Protein AF-A0A0M3KGQ4-F1 (afdb_monomer_lite)

Foldseek 3Di:
DVVVVVVVVVVVVVLVVFWDKDDDPPADDPPFDWDPPPHTDTPDDGDIDIDTDDD

InterPro domains:
  IPR001128 Cytochrome P450 [PF00067] (1-48)
  IPR036396 Cytochrome P450 superfamily [G3DSA:1.10.630.10] (1-55)
  IPR036396 Cytochrome P450 superfamily [SSF48264] (1-53)

pLDDT: mean 85.81, std 7.99, range [59.41, 96.19]

Secondary structure (DSSP, 8-state):
-HHHHHHHHHHHHHHHHHEEEEE-TTSPPSSPPEE-SSS-EESS---EEEEEP--

Organism: Anisakis simplex (NCBI:txid6269)

Structure (mmCIF, N/CA/C/O backbone):
data_AF-A0A0M3KGQ4-F1
#
_entry.id   AF-A0A0M3KGQ4-F1
#
loop_
_atom_site.group_PDB
_atom_site.id
_atom_site.type_symbol
_atom_site.label_atom_id
_atom_site.label_alt_id
_atom_site.label_comp_id
_atom_site.label_asym_id
_atom_site.label_entity_id
_atom_site.label_seq_id
_atom_site.pdbx_PDB_ins_code
_a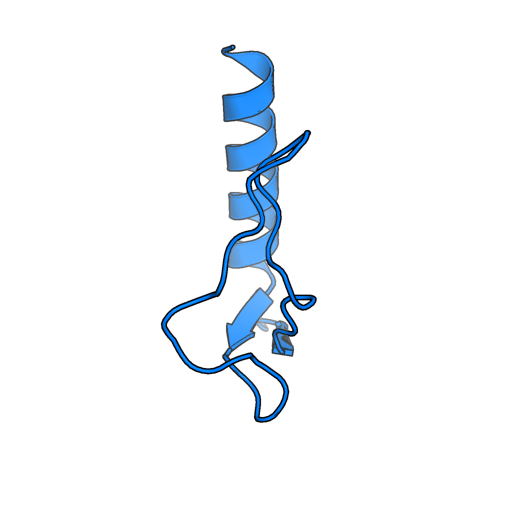tom_site.Cartn_x
_atom_site.Cartn_y
_atom_site.Cartn_z
_atom_site.occupancy
_atom_site.B_iso_or_equiv
_atom_site.auth_seq_id
_atom_site.auth_comp_id
_atom_site.auth_asym_id
_atom_site.auth_atom_id
_atom_site.pdbx_PDB_model_num
ATOM 1 N N . MET A 1 1 ? 17.267 8.422 3.765 1.00 63.78 1 MET A N 1
ATOM 2 C CA . MET A 1 1 ? 16.271 7.368 4.086 1.00 63.78 1 MET A CA 1
ATOM 3 C C . MET A 1 1 ? 15.251 7.752 5.165 1.00 63.78 1 MET A C 1
ATOM 5 O O . MET A 1 1 ? 14.083 7.445 4.980 1.00 63.78 1 MET A O 1
ATOM 9 N N . ARG A 1 2 ? 15.631 8.420 6.269 1.00 90.56 2 ARG A N 1
ATOM 10 C CA . ARG A 1 2 ? 14.695 8.752 7.374 1.00 90.56 2 ARG A CA 1
ATOM 11 C C . ARG A 1 2 ? 13.535 9.672 6.966 1.00 90.56 2 ARG A C 1
ATOM 13 O O . ARG A 1 2 ? 12.426 9.499 7.452 1.00 90.56 2 ARG A O 1
ATOM 20 N N . PHE A 1 3 ? 13.795 10.603 6.048 1.00 93.94 3 PHE A N 1
ATOM 21 C CA . PHE A 1 3 ? 12.794 11.545 5.544 1.00 93.94 3 PHE A CA 1
ATOM 22 C C . PHE A 1 3 ? 11.619 10.837 4.851 1.00 93.94 3 PHE A C 1
ATOM 24 O O . PHE A 1 3 ? 10.490 10.955 5.310 1.00 93.94 3 PHE A O 1
ATOM 31 N N . ALA A 1 4 ? 11.891 10.011 3.834 1.00 92.44 4 ALA A N 1
ATOM 32 C CA . ALA A 1 4 ? 10.851 9.285 3.097 1.00 92.44 4 ALA A CA 1
ATOM 33 C C . ALA A 1 4 ? 10.018 8.358 4.002 1.00 92.44 4 ALA A C 1
ATOM 35 O O . ALA A 1 4 ? 8.806 8.257 3.854 1.00 92.44 4 ALA A O 1
ATOM 36 N N . GLN A 1 5 ? 10.650 7.711 4.987 1.00 94.38 5 GLN A N 1
ATOM 37 C CA . GLN A 1 5 ? 9.935 6.875 5.955 1.00 94.38 5 GLN A CA 1
ATOM 38 C C . GLN A 1 5 ? 8.996 7.694 6.849 1.00 94.38 5 GLN A C 1
ATOM 40 O O . GLN A 1 5 ? 7.887 7.248 7.140 1.00 94.38 5 GLN A O 1
ATOM 45 N N . LEU A 1 6 ? 9.430 8.876 7.294 1.00 96.19 6 LEU A N 1
ATOM 46 C CA . LEU A 1 6 ? 8.604 9.779 8.091 1.00 96.19 6 LEU A CA 1
ATOM 47 C C . LEU A 1 6 ? 7.434 10.325 7.267 1.00 96.19 6 LEU A C 1
ATOM 49 O O . LEU A 1 6 ? 6.299 10.296 7.739 1.00 96.19 6 LEU A O 1
ATOM 53 N N . GLU A 1 7 ? 7.694 10.745 6.031 1.00 96.00 7 GLU A N 1
ATOM 54 C CA . GLU A 1 7 ? 6.674 11.240 5.107 1.00 96.00 7 GLU A CA 1
ATOM 55 C C . GLU A 1 7 ? 5.611 10.171 4.818 1.00 96.00 7 GLU A C 1
ATOM 57 O O . GLU A 1 7 ? 4.419 10.425 4.993 1.00 96.00 7 GLU A O 1
ATOM 62 N N . MET A 1 8 ? 6.026 8.940 4.492 1.00 95.00 8 MET A N 1
ATOM 63 C CA . MET A 1 8 ? 5.104 7.819 4.277 1.00 95.00 8 MET A CA 1
ATOM 64 C C . MET A 1 8 ? 4.261 7.525 5.520 1.00 95.00 8 MET A C 1
ATOM 66 O O . MET A 1 8 ? 3.051 7.336 5.413 1.00 95.00 8 MET A O 1
ATOM 70 N N . ARG A 1 9 ? 4.868 7.508 6.714 1.00 94.94 9 ARG A N 1
ATOM 71 C CA . ARG A 1 9 ? 4.140 7.265 7.971 1.00 94.94 9 ARG A CA 1
ATOM 72 C C . ARG A 1 9 ? 3.116 8.359 8.254 1.00 94.94 9 ARG A C 1
ATOM 74 O O . ARG A 1 9 ? 1.989 8.042 8.629 1.00 94.94 9 ARG A O 1
ATOM 81 N N . LEU A 1 10 ? 3.484 9.623 8.053 1.00 95.88 10 LEU A N 1
ATOM 82 C CA . LEU A 1 10 ? 2.587 10.760 8.249 1.00 95.88 10 LEU A CA 1
ATOM 83 C C . LEU A 1 10 ? 1.420 10.728 7.251 1.00 95.88 10 LEU A C 1
ATOM 8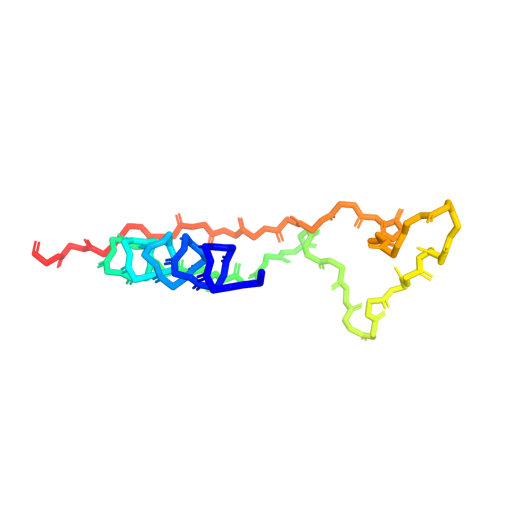5 O O . LEU A 1 10 ? 0.266 10.912 7.643 1.00 95.88 10 LEU A O 1
ATOM 89 N N . ALA A 1 11 ? 1.705 10.441 5.977 1.00 94.00 11 ALA A N 1
ATOM 90 C CA . ALA A 1 11 ? 0.694 10.307 4.934 1.00 94.00 11 ALA A CA 1
ATOM 91 C C . ALA A 1 11 ? -0.290 9.169 5.252 1.00 94.00 11 ALA A C 1
ATOM 93 O O . ALA A 1 11 ? -1.503 9.385 5.269 1.00 94.00 11 ALA A O 1
ATOM 94 N N . LEU A 1 12 ? 0.225 7.983 5.594 1.00 93.62 12 LEU A N 1
ATOM 95 C CA . LEU A 1 12 ? -0.589 6.818 5.945 1.00 93.62 12 LEU A CA 1
ATOM 96 C C . LEU A 1 12 ? -1.442 7.065 7.192 1.00 93.62 12 LEU A C 1
ATOM 98 O O . LEU A 1 12 ? -2.631 6.749 7.181 1.00 93.62 12 LEU A O 1
ATOM 102 N N . ALA A 1 13 ? -0.881 7.666 8.243 1.00 94.69 13 ALA A N 1
ATOM 103 C CA . ALA A 1 13 ? -1.626 7.980 9.460 1.00 94.69 13 ALA A CA 1
ATOM 104 C C . ALA A 1 13 ? -2.811 8.918 9.173 1.00 94.69 13 ALA A C 1
ATOM 106 O O . ALA A 1 13 ? -3.931 8.662 9.619 1.00 94.69 13 ALA A O 1
ATOM 107 N N . ASN A 1 14 ? -2.596 9.967 8.374 1.00 93.00 14 ASN A N 1
ATOM 108 C CA . ASN A 1 14 ? -3.651 10.907 7.997 1.00 93.00 14 ASN A CA 1
ATOM 109 C C . ASN A 1 14 ? -4.723 10.268 7.105 1.00 93.00 14 ASN A C 1
ATOM 111 O O . ASN A 1 14 ? -5.918 10.495 7.322 1.00 93.00 14 ASN A O 1
ATOM 115 N N . MET A 1 15 ? -4.311 9.453 6.131 1.00 92.12 15 MET A N 1
ATOM 116 C CA . MET A 1 15 ? -5.228 8.748 5.236 1.00 92.12 15 MET A CA 1
ATOM 117 C C . MET A 1 15 ? -6.079 7.734 6.000 1.00 92.12 15 MET A C 1
ATOM 119 O O . MET A 1 15 ? -7.298 7.769 5.882 1.00 92.12 15 MET A O 1
ATOM 123 N N . LEU A 1 16 ? -5.473 6.886 6.833 1.00 91.50 16 LEU A N 1
ATOM 124 C CA . LEU A 1 16 ? -6.190 5.856 7.592 1.00 91.50 16 LEU A CA 1
ATOM 125 C C . LEU A 1 16 ? -7.065 6.441 8.705 1.00 91.50 16 LEU A C 1
ATOM 127 O O . LEU A 1 16 ? -8.099 5.864 9.039 1.00 91.50 16 LEU A O 1
ATOM 131 N N . LYS A 1 17 ? -6.701 7.596 9.273 1.00 91.69 17 LYS A N 1
ATOM 132 C CA . LYS A 1 17 ? -7.564 8.299 10.232 1.00 91.69 17 LYS A CA 1
ATOM 133 C C . LYS A 1 17 ? -8.887 8.715 9.585 1.00 91.69 17 LYS A C 1
ATOM 135 O O . LYS A 1 17 ? -9.938 8.561 10.195 1.00 91.69 17 LYS A O 1
ATOM 140 N N . ARG A 1 18 ? -8.838 9.225 8.351 1.00 91.38 18 ARG A N 1
ATOM 141 C CA . ARG A 1 18 ? -9.990 9.845 7.673 1.00 91.38 18 ARG A CA 1
ATOM 142 C C . ARG A 1 18 ? -10.715 8.923 6.700 1.00 91.38 18 ARG A C 1
ATOM 144 O O . ARG A 1 18 ? -11.884 9.161 6.418 1.00 91.38 18 ARG A O 1
ATOM 151 N N . PHE A 1 19 ? -10.051 7.896 6.182 1.00 93.00 19 PHE A N 1
ATOM 152 C CA . PHE A 1 19 ? -10.566 7.041 5.119 1.00 93.00 19 PHE A CA 1
ATOM 153 C C . PHE A 1 19 ? -10.318 5.560 5.410 1.00 93.00 19 PHE A C 1
ATOM 155 O O . PHE A 1 19 ? -9.313 5.160 5.996 1.00 93.00 19 PHE A O 1
ATOM 162 N N . LYS A 1 20 ? -11.251 4.724 4.963 1.00 90.12 20 LYS A N 1
ATOM 163 C CA . LYS A 1 20 ? -11.116 3.273 4.861 1.00 90.12 20 LYS A CA 1
ATOM 164 C C . LYS A 1 20 ? -11.011 2.918 3.381 1.00 90.12 20 LYS A C 1
ATOM 166 O O . LYS A 1 20 ? -11.932 3.211 2.625 1.00 90.12 20 LYS A O 1
ATOM 171 N N . PHE A 1 21 ? -9.916 2.283 2.982 1.00 91.00 21 PHE A N 1
ATOM 172 C CA . PHE A 1 21 ? -9.749 1.778 1.621 1.00 91.00 21 PHE A CA 1
ATOM 173 C C . PHE A 1 21 ? -10.333 0.368 1.513 1.00 91.00 21 PHE A C 1
ATOM 175 O O . PHE A 1 21 ? -10.081 -0.471 2.378 1.00 91.00 21 PHE A O 1
ATOM 182 N N . VAL A 1 22 ? -11.130 0.119 0.476 1.00 88.62 22 VAL A N 1
ATOM 183 C CA . VAL A 1 22 ? -11.765 -1.177 0.195 1.00 88.62 22 VAL A CA 1
ATOM 184 C C . VAL A 1 22 ? -11.517 -1.544 -1.268 1.00 88.62 22 VAL A C 1
ATOM 186 O O . VAL A 1 22 ? -11.512 -0.667 -2.138 1.00 88.62 22 VAL A O 1
ATOM 189 N N . ALA A 1 23 ? -11.293 -2.832 -1.534 1.00 85.50 23 ALA A N 1
ATOM 190 C CA . ALA A 1 23 ? -11.201 -3.353 -2.894 1.00 85.50 23 ALA A CA 1
ATOM 191 C C . ALA A 1 23 ? -12.551 -3.204 -3.614 1.00 85.50 23 ALA A C 1
ATOM 193 O O . ALA A 1 23 ? -13.613 -3.377 -3.019 1.00 85.50 23 ALA A O 1
ATOM 194 N N . ASN A 1 24 ? -12.506 -2.856 -4.892 1.00 82.69 24 ASN A N 1
ATOM 195 C CA . ASN A 1 24 ? -13.671 -2.702 -5.755 1.00 82.69 24 ASN A CA 1
ATOM 196 C C . ASN A 1 24 ? -13.578 -3.703 -6.917 1.00 82.69 24 ASN A C 1
ATOM 198 O O . ASN A 1 24 ? -12.529 -4.286 -7.156 1.00 82.69 24 ASN A O 1
ATOM 202 N N . GLN A 1 25 ? -14.640 -3.837 -7.706 1.00 81.88 25 GLN A N 1
ATOM 203 C CA . GLN A 1 25 ? -14.679 -4.654 -8.925 1.00 81.88 25 GLN A CA 1
ATOM 204 C C . GLN A 1 25 ? -13.624 -4.241 -9.971 1.00 81.88 25 GLN A C 1
ATOM 206 O O . GLN A 1 25 ? -13.287 -5.015 -10.856 1.00 81.88 25 GLN A O 1
ATOM 211 N N . LYS A 1 26 ? -13.098 -3.010 -9.876 1.00 81.75 26 LYS A N 1
ATOM 212 C CA . LYS A 1 26 ? -12.008 -2.491 -10.723 1.00 81.75 26 LYS A CA 1
ATOM 213 C C . LYS A 1 26 ? -10.613 -2.769 -10.157 1.00 81.75 26 LYS A C 1
ATOM 215 O O . LYS A 1 26 ? -9.621 -2.446 -10.807 1.00 81.75 26 LYS A O 1
ATOM 220 N N . THR A 1 27 ? -10.518 -3.272 -8.927 1.00 82.69 27 THR A N 1
ATOM 221 C CA . THR A 1 27 ? -9.238 -3.631 -8.323 1.00 82.69 27 THR A CA 1
ATOM 222 C C . THR A 1 27 ? -8.742 -4.906 -9.006 1.00 82.69 27 THR A C 1
ATOM 224 O O . THR A 1 27 ? -9.488 -5.883 -9.034 1.00 82.69 27 THR A O 1
ATOM 227 N N . PRO A 1 28 ? -7.522 -4.923 -9.570 1.00 78.38 28 PRO A N 1
ATOM 228 C CA . PRO A 1 28 ? -6.978 -6.134 -10.171 1.00 78.38 28 PRO A CA 1
ATOM 229 C C . PRO A 1 28 ? -6.913 -7.261 -9.135 1.00 78.38 28 PRO A C 1
ATOM 231 O O . PRO A 1 28 ? -6.462 -7.044 -8.005 1.00 78.38 28 PRO A O 1
ATOM 234 N N . GLU A 1 29 ? -7.372 -8.449 -9.525 1.00 76.00 29 GLU A N 1
ATOM 235 C CA . GLU A 1 29 ? -7.341 -9.624 -8.660 1.00 76.00 29 GLU A CA 1
ATOM 236 C C . GLU A 1 29 ? -5.892 -10.002 -8.315 1.00 76.00 29 GLU A C 1
ATOM 238 O O . GLU A 1 29 ? -4.997 -9.909 -9.165 1.00 76.00 29 GLU A O 1
ATOM 243 N N . PRO A 1 30 ? -5.625 -10.404 -7.064 1.00 74.12 30 PRO A N 1
ATOM 244 C CA . PRO A 1 30 ? -4.309 -10.887 -6.687 1.00 74.12 30 PRO A CA 1
ATOM 245 C C . PRO A 1 30 ? -3.987 -12.202 -7.427 1.00 74.12 30 PRO A C 1
ATOM 247 O O . PRO A 1 30 ? -4.867 -13.050 -7.563 1.00 74.12 30 PRO A O 1
ATOM 250 N N . PRO A 1 31 ? -2.729 -12.423 -7.858 1.00 74.06 31 PRO A N 1
ATOM 251 C CA . PRO A 1 31 ? -1.545 -11.605 -7.591 1.00 74.06 31 PRO A CA 1
ATOM 252 C C . PRO A 1 31 ? -1.372 -10.410 -8.550 1.00 74.06 31 PRO A C 1
ATOM 254 O O . PRO A 1 31 ? -1.539 -10.515 -9.765 1.00 74.06 31 PRO A O 1
ATOM 257 N N . LEU A 1 32 ? -0.942 -9.270 -7.994 1.00 80.69 32 LEU A N 1
ATOM 258 C CA . LEU A 1 32 ? -0.618 -8.066 -8.766 1.00 80.69 32 LEU A CA 1
ATOM 259 C C . LEU A 1 32 ? 0.580 -8.326 -9.690 1.00 80.69 32 LEU A C 1
ATOM 261 O O . LEU A 1 32 ? 1.677 -8.636 -9.228 1.00 80.69 32 LEU A O 1
ATOM 265 N N . LYS A 1 33 ? 0.390 -8.138 -10.998 1.00 82.69 33 LYS A N 1
ATOM 266 C CA . LYS A 1 33 ? 1.483 -8.188 -11.979 1.00 82.69 33 LYS A CA 1
ATOM 267 C C . LYS A 1 33 ? 2.342 -6.926 -11.851 1.00 82.69 33 LYS A C 1
ATOM 269 O O . LYS A 1 33 ? 1.828 -5.815 -11.993 1.00 82.69 33 LYS A O 1
ATOM 274 N N . ILE A 1 34 ? 3.636 -7.090 -11.581 1.00 82.81 34 ILE A N 1
ATOM 275 C CA . ILE A 1 34 ? 4.598 -5.992 -11.404 1.00 82.81 34 ILE A CA 1
ATOM 276 C C . ILE A 1 34 ? 5.503 -5.922 -12.634 1.00 82.81 34 ILE A C 1
ATOM 278 O O . ILE A 1 34 ? 6.094 -6.924 -13.029 1.00 82.81 34 ILE A O 1
ATOM 282 N N . ASN A 1 35 ? 5.648 -4.728 -13.205 1.00 83.44 35 ASN A N 1
ATOM 283 C CA . ASN A 1 35 ? 6.637 -4.435 -14.236 1.00 83.44 35 ASN A CA 1
ATOM 284 C C . ASN A 1 35 ? 7.895 -3.878 -13.557 1.00 83.44 35 ASN A C 1
ATOM 286 O O . ASN A 1 35 ? 7.814 -2.920 -12.786 1.00 83.44 35 ASN A O 1
ATOM 290 N N . ALA A 1 36 ? 9.051 -4.482 -13.830 1.00 74.12 36 ALA A N 1
ATOM 291 C CA . ALA A 1 36 ? 10.284 -4.231 -13.080 1.00 74.12 36 ALA A CA 1
ATOM 292 C C . ALA A 1 36 ? 11.216 -3.157 -13.681 1.00 74.12 36 ALA A C 1
ATOM 294 O O . ALA A 1 36 ? 12.261 -2.890 -13.099 1.00 74.12 36 ALA A O 1
ATOM 295 N N . LEU A 1 37 ? 10.891 -2.544 -14.829 1.00 78.38 37 LEU A N 1
ATOM 296 C CA . LEU A 1 37 ? 11.858 -1.739 -15.593 1.00 78.38 37 LEU A CA 1
ATOM 297 C C . LEU A 1 37 ? 11.271 -0.394 -16.058 1.00 78.38 37 LEU A C 1
ATOM 299 O O . LEU A 1 37 ? 10.189 -0.390 -16.654 1.00 78.38 37 LEU A O 1
ATOM 303 N N . PRO A 1 38 ? 11.952 0.753 -15.841 1.00 76.94 38 PRO A N 1
ATOM 304 C CA . PRO A 1 38 ? 13.136 0.999 -14.992 1.00 76.94 38 PRO A CA 1
ATOM 305 C C . PRO A 1 38 ? 12.819 1.161 -13.487 1.00 76.94 38 PRO A C 1
ATOM 307 O O . PRO A 1 38 ? 13.734 1.237 -12.674 1.00 76.94 38 PRO A O 1
ATOM 310 N N . PHE A 1 39 ? 11.538 1.205 -13.106 1.00 81.12 39 PHE A N 1
ATOM 311 C CA . PHE A 1 39 ? 11.073 1.257 -11.716 1.00 81.12 39 PHE A CA 1
ATOM 312 C C . PHE A 1 39 ? 10.009 0.187 -11.494 1.00 81.12 39 PHE A C 1
ATOM 314 O O . PHE A 1 39 ? 9.186 -0.057 -12.379 1.00 81.12 39 PHE A O 1
ATOM 321 N N . THR A 1 40 ? 9.989 -0.410 -10.302 1.00 84.50 40 THR A N 1
ATOM 322 C CA . THR A 1 40 ? 8.949 -1.362 -9.903 1.00 84.50 40 THR A CA 1
ATOM 323 C C . THR A 1 40 ? 7.602 -0.653 -9.825 1.00 84.50 40 THR A C 1
ATOM 325 O O . THR A 1 40 ? 7.350 0.117 -8.896 1.00 84.50 40 THR A O 1
ATOM 328 N N . LYS A 1 41 ? 6.734 -0.909 -10.803 1.00 84.38 41 LYS A N 1
ATOM 329 C CA . LYS A 1 41 ? 5.376 -0.363 -10.862 1.00 84.38 41 LYS A CA 1
ATOM 330 C C . LYS A 1 41 ? 4.372 -1.467 -11.187 1.00 84.38 41 LYS A C 1
ATOM 332 O O . LYS A 1 41 ? 4.726 -2.416 -11.888 1.00 84.38 41 LYS A O 1
ATOM 337 N N . PRO A 1 42 ? 3.123 -1.374 -10.712 1.00 84.69 42 PRO A N 1
ATOM 338 C CA . PRO A 1 42 ? 2.097 -2.316 -11.132 1.00 84.69 42 PRO A CA 1
ATOM 339 C C . PRO A 1 42 ? 1.852 -2.184 -12.645 1.00 84.69 42 PRO A C 1
ATOM 341 O O . PRO A 1 42 ? 1.916 -1.087 -13.204 1.00 84.69 42 PRO A O 1
ATOM 344 N N . ALA A 1 43 ? 1.602 -3.312 -13.314 1.00 83.06 43 ALA A N 1
ATOM 345 C CA . ALA A 1 43 ? 1.343 -3.361 -14.754 1.00 83.06 43 ALA A CA 1
ATOM 346 C C . ALA A 1 43 ? 0.022 -2.668 -15.130 1.00 83.06 43 ALA A C 1
ATOM 348 O O .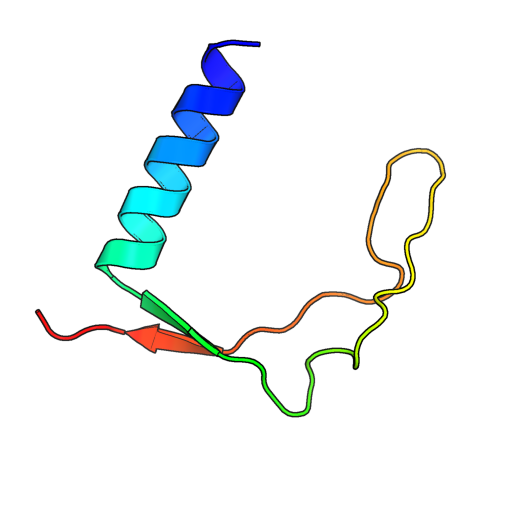 ALA A 1 43 ? -0.101 -2.110 -16.218 1.00 83.06 43 ALA A O 1
ATOM 349 N N . VAL A 1 44 ? -0.944 -2.685 -14.209 1.00 84.12 44 VAL A N 1
ATOM 350 C CA . VAL A 1 44 ? -2.253 -2.032 -14.318 1.00 84.12 44 VAL A CA 1
ATOM 351 C C . VAL A 1 44 ? -2.421 -1.084 -13.123 1.00 84.12 44 VAL A C 1
ATOM 353 O O . VAL A 1 44 ? -1.990 -1.434 -12.021 1.00 84.12 44 VAL A O 1
ATOM 356 N N . 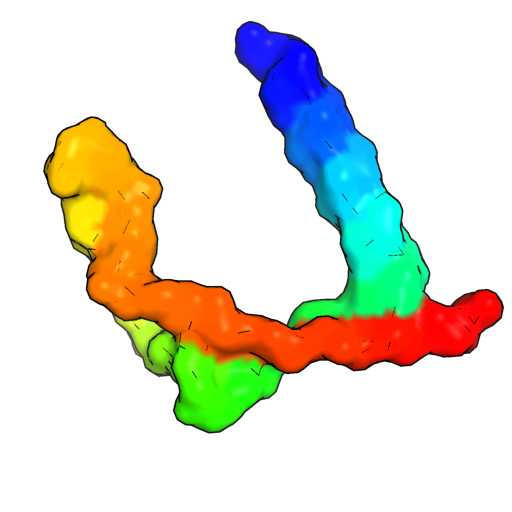PRO A 1 45 ? -3.030 0.103 -13.291 1.00 84.69 45 PRO A N 1
ATOM 357 C CA . PRO A 1 45 ? -3.313 1.000 -12.175 1.00 84.69 45 PRO A CA 1
ATOM 358 C C . PRO A 1 45 ? -4.136 0.325 -11.069 1.00 84.69 45 PRO A C 1
ATOM 360 O O . PRO A 1 45 ? -5.074 -0.425 -11.337 1.00 84.69 45 PRO A O 1
ATOM 363 N N . ILE A 1 46 ? -3.797 0.615 -9.811 1.00 86.56 46 ILE A N 1
ATOM 364 C CA . ILE A 1 46 ? -4.514 0.086 -8.648 1.00 86.56 46 ILE A CA 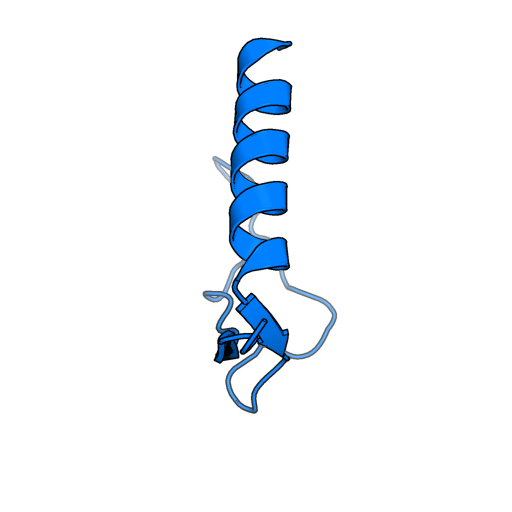1
ATOM 365 C C . ILE A 1 46 ? -5.673 1.029 -8.325 1.00 86.56 46 ILE A C 1
ATOM 367 O O . ILE A 1 46 ? -5.464 2.153 -7.871 1.00 86.56 46 ILE A O 1
ATOM 371 N N . TYR A 1 47 ? -6.900 0.557 -8.533 1.00 87.88 47 TYR A N 1
ATOM 372 C CA . TYR A 1 47 ? -8.109 1.267 -8.128 1.00 87.88 47 TYR A CA 1
ATOM 373 C C . TYR A 1 47 ? -8.572 0.768 -6.760 1.00 87.88 47 TYR A C 1
ATOM 375 O O . TYR A 1 47 ? -8.749 -0.434 -6.575 1.00 87.88 47 TYR A O 1
ATOM 383 N N . LEU A 1 48 ? -8.795 1.6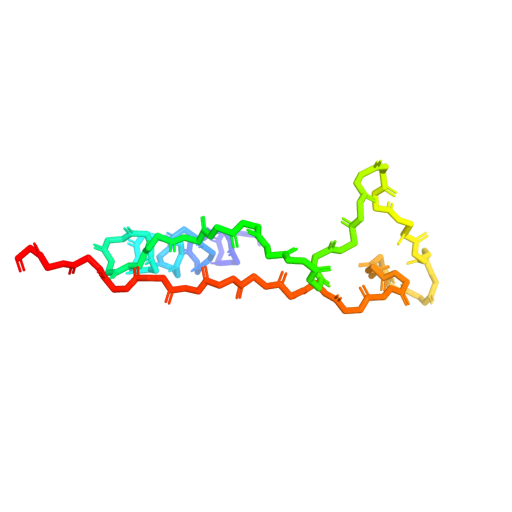82 -5.814 1.00 88.12 48 LEU A N 1
ATOM 384 C CA . LEU A 1 48 ? -9.373 1.398 -4.498 1.00 88.12 48 LEU A CA 1
ATOM 385 C C . LEU A 1 48 ? -10.495 2.393 -4.211 1.00 88.12 48 LEU A C 1
ATOM 387 O O . LEU A 1 48 ? -10.397 3.568 -4.565 1.00 88.12 48 LEU A O 1
ATOM 391 N N . SER A 1 49 ? -11.544 1.933 -3.536 1.00 89.50 49 SER A N 1
ATOM 392 C CA . SER A 1 49 ? -12.615 2.806 -3.058 1.00 89.50 49 SER A CA 1
ATOM 393 C C . SER A 1 49 ? -12.239 3.363 -1.687 1.00 89.50 49 SER A C 1
ATOM 395 O O . SER A 1 49 ? -11.980 2.595 -0.761 1.00 89.50 49 SER A O 1
ATOM 397 N N . ALA A 1 50 ? -12.214 4.689 -1.541 1.00 90.25 50 ALA A N 1
ATOM 398 C CA . ALA A 1 50 ? -11.963 5.358 -0.266 1.00 90.25 50 ALA A CA 1
ATOM 399 C C . ALA A 1 50 ? -13.289 5.783 0.384 1.00 90.25 50 ALA A C 1
ATOM 401 O O . ALA A 1 50 ? -13.988 6.657 -0.122 1.00 90.25 50 ALA A O 1
ATOM 402 N N . ILE A 1 51 ? -13.629 5.176 1.519 1.00 90.88 51 ILE A N 1
ATOM 403 C CA . ILE A 1 51 ? -14.832 5.492 2.296 1.00 90.88 51 ILE A CA 1
ATOM 404 C C . ILE A 1 51 ? -14.432 6.416 3.444 1.00 90.88 51 ILE A C 1
ATOM 406 O O . ILE A 1 51 ? -13.578 6.053 4.253 1.00 90.88 51 ILE A O 1
ATOM 410 N N . ARG A 1 52 ? -15.032 7.607 3.539 1.00 90.25 52 ARG A N 1
ATOM 411 C CA . ARG A 1 52 ? -14.759 8.548 4.636 1.00 90.25 52 ARG A CA 1
ATOM 412 C C . ARG A 1 52 ? -15.223 7.957 5.971 1.00 90.25 52 ARG A C 1
ATOM 414 O O . ARG A 1 52 ? -16.342 7.467 6.084 1.00 90.25 52 ARG A O 1
ATOM 421 N N . ARG A 1 53 ? -14.363 8.016 6.986 1.00 85.06 53 ARG A N 1
ATOM 422 C CA . ARG A 1 53 ? -14.697 7.688 8.373 1.00 85.06 53 ARG A CA 1
ATOM 423 C C . ARG A 1 53 ? -15.334 8.924 9.011 1.00 85.06 53 ARG A C 1
ATOM 425 O O . ARG A 1 53 ? -14.700 9.976 9.060 1.00 85.06 53 ARG A O 1
ATOM 432 N N . ASN A 1 54 ? -16.581 8.800 9.461 1.00 71.31 54 ASN A N 1
ATOM 433 C CA . ASN A 1 54 ? -17.215 9.782 10.340 1.00 71.31 54 ASN A CA 1
ATOM 434 C C . ASN A 1 54 ? -16.773 9.474 11.774 1.00 71.31 54 ASN A C 1
ATOM 436 O O . ASN A 1 54 ? -17.393 8.662 12.454 1.00 71.31 54 ASN A O 1
ATOM 440 N N . THR A 1 55 ? -15.647 10.051 12.177 1.00 59.41 55 THR A N 1
ATOM 441 C CA . THR A 1 55 ? -15.306 10.273 13.591 1.00 59.41 55 THR A CA 1
ATOM 442 C C . THR A 1 55 ? -15.726 11.669 13.979 1.00 59.41 55 THR A C 1
ATOM 444 O O . THR A 1 55 ? -15.410 12.572 13.165 1.00 59.41 55 THR A O 1
#

Sequence (55 aa):
MRFAQLEMRLALANMLKRFKFVANQKTPEPPLKINALPFTKPAVPIYLSAIRRNT

Radius of gyration: 14.25 Å; chains: 1; bounding box: 34×23×29 Å